Protein AF-A0A1H8M4M5-F1 (afdb_monomer)

Mean predicted aligned error: 8.84 Å

Foldseek 3Di:
DDPPQCCVLVVCQQPVVQLVVPDPDDDCVSNVGGDDDSVVVVVVVVVCPDPVNVVVVVVVVVVVVQCVQQVPPVRDHDPDWDKDKAWDWAADDDDDPQWDQDPVVNGTTRTDIDIDTDPDDPPDD

Organism: NCBI:txid77097

Structure (mmCIF, N/CA/C/O backbone):
data_AF-A0A1H8M4M5-F1
#
_entry.id   AF-A0A1H8M4M5-F1
#
loop_
_atom_site.group_PDB
_atom_site.id
_atom_site.type_symbol
_atom_site.label_atom_id
_atom_site.label_alt_id
_atom_site.label_comp_id
_atom_site.label_asym_id
_atom_site.label_entity_id
_atom_site.label_seq_id
_atom_site.pdbx_PDB_ins_code
_atom_site.Cartn_x
_atom_site.Cartn_y
_atom_site.Cartn_z
_atom_site.occupancy
_atom_site.B_iso_or_equiv
_atom_site.auth_seq_id
_atom_site.auth_comp_id
_atom_site.auth_asym_id
_atom_site.auth_atom_id
_atom_site.pdbx_PDB_model_num
ATOM 1 N N . MET A 1 1 ? 0.202 -19.952 -11.222 1.00 36.28 1 MET A N 1
ATOM 2 C CA . MET A 1 1 ? -0.534 -19.159 -12.229 1.00 36.28 1 MET A CA 1
ATOM 3 C C . MET A 1 1 ? -1.619 -18.407 -11.488 1.00 36.28 1 MET A C 1
ATOM 5 O O . MET A 1 1 ? -2.443 -19.065 -10.884 1.00 36.28 1 MET A O 1
ATOM 9 N N . GLY A 1 2 ? -1.658 -17.094 -11.383 1.00 38.28 2 GLY A N 1
ATOM 10 C CA . GLY A 1 2 ? -0.820 -16.007 -11.860 1.00 38.28 2 GLY A CA 1
ATOM 11 C C . GLY A 1 2 ? -1.373 -14.774 -11.147 1.00 38.28 2 GLY A C 1
ATOM 12 O O . GLY A 1 2 ? -2.574 -14.718 -10.888 1.00 38.28 2 GLY A O 1
ATOM 13 N N . TRP A 1 3 ? -0.502 -13.846 -10.759 1.00 45.72 3 TRP A N 1
ATOM 14 C CA . TRP A 1 3 ? -0.919 -12.514 -10.338 1.00 45.72 3 TRP A CA 1
ATOM 15 C C . TRP A 1 3 ? -1.906 -12.010 -11.391 1.00 45.72 3 TRP A C 1
ATOM 17 O O . TRP A 1 3 ? -1.532 -11.937 -12.564 1.00 45.72 3 TRP A O 1
ATOM 27 N N . ILE A 1 4 ? -3.168 -11.781 -11.007 1.00 52.12 4 ILE A N 1
ATOM 28 C CA . ILE A 1 4 ? -4.139 -11.107 -11.875 1.00 52.12 4 ILE A CA 1
ATOM 29 C C . ILE A 1 4 ? -3.401 -9.871 -12.375 1.00 52.12 4 ILE A C 1
ATOM 31 O O . ILE A 1 4 ? -2.792 -9.163 -11.570 1.00 52.12 4 ILE A O 1
ATOM 35 N N . GLY A 1 5 ? -3.290 -9.757 -13.703 1.00 55.16 5 GLY A N 1
ATOM 36 C CA . GLY A 1 5 ? -2.379 -8.818 -14.344 1.00 55.16 5 GLY A CA 1
ATOM 37 C C . GLY A 1 5 ? -2.498 -7.458 -13.679 1.00 55.16 5 GLY A C 1
ATOM 38 O O . GLY A 1 5 ? -3.609 -7.037 -13.374 1.00 55.16 5 GLY A O 1
ATOM 39 N N . LEU A 1 6 ? -1.364 -6.806 -13.421 1.00 61.66 6 LEU A N 1
ATOM 40 C CA . LEU A 1 6 ? -1.323 -5.428 -12.933 1.00 61.66 6 LEU A CA 1
ATOM 41 C C . LEU A 1 6 ? -1.923 -4.519 -14.020 1.00 61.66 6 LEU A C 1
ATOM 43 O O . LEU A 1 6 ? -1.188 -3.810 -14.708 1.00 61.66 6 LEU A O 1
ATOM 47 N N . SER A 1 7 ? -3.243 -4.576 -14.216 1.00 65.31 7 SER A N 1
ATOM 48 C CA . SER A 1 7 ? -4.029 -3.711 -15.099 1.00 65.31 7 SER A CA 1
ATOM 49 C C . SER A 1 7 ? -3.875 -2.254 -14.689 1.00 65.31 7 SER A C 1
ATOM 51 O O . SER A 1 7 ? -4.048 -1.359 -15.505 1.00 65.31 7 SER A O 1
ATOM 53 N N . ASP A 1 8 ? -3.433 -2.021 -13.455 1.00 72.44 8 ASP A N 1
ATOM 54 C CA . ASP A 1 8 ? -2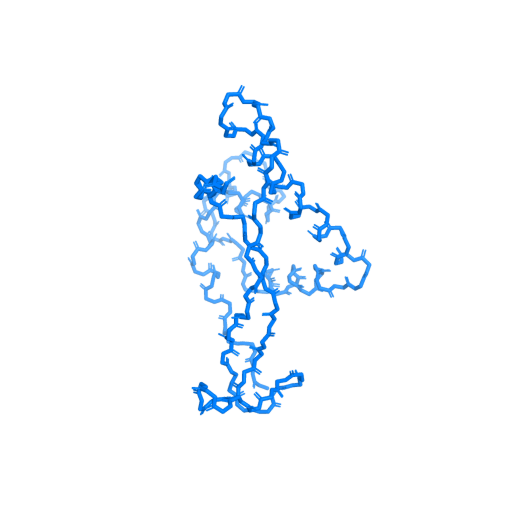.974 -0.735 -12.951 1.00 72.44 8 ASP A CA 1
ATOM 55 C C . ASP A 1 8 ? -1.901 -0.118 -13.846 1.00 72.44 8 ASP A C 1
ATOM 57 O O . ASP A 1 8 ? -1.809 1.098 -13.925 1.00 72.44 8 ASP A O 1
ATOM 61 N N . THR A 1 9 ? -1.126 -0.917 -14.587 1.00 82.81 9 THR A N 1
ATOM 62 C CA . THR A 1 9 ? -0.182 -0.390 -15.580 1.00 82.81 9 THR A CA 1
ATOM 63 C C . THR A 1 9 ? -0.900 0.490 -16.606 1.00 82.81 9 THR A C 1
ATOM 65 O O . THR A 1 9 ? -0.401 1.557 -16.941 1.00 82.81 9 THR A O 1
ATOM 68 N N . ASP A 1 10 ? -2.090 0.102 -17.071 1.00 84.50 10 ASP A N 1
ATOM 69 C CA . ASP A 1 10 ? -2.849 0.899 -18.038 1.00 84.50 10 ASP A CA 1
ATOM 70 C C . ASP A 1 10 ? -3.386 2.194 -17.429 1.00 84.50 10 ASP A C 1
ATOM 72 O O . ASP A 1 10 ? -3.369 3.232 -18.093 1.00 84.50 10 ASP A O 1
ATOM 76 N N . THR A 1 11 ? -3.791 2.154 -16.159 1.00 85.50 11 THR A N 1
ATOM 77 C CA . THR A 1 11 ? -4.209 3.340 -15.400 1.00 85.50 11 THR A CA 1
ATOM 78 C C . THR A 1 11 ? -3.032 4.284 -15.141 1.00 85.50 11 THR A C 1
ATOM 80 O O . THR A 1 11 ? -3.162 5.497 -15.285 1.00 85.50 11 THR A O 1
ATOM 83 N N . LEU A 1 12 ? -1.868 3.740 -14.783 1.00 90.38 12 LEU A N 1
ATOM 84 C CA . LEU A 1 12 ? -0.721 4.498 -14.284 1.00 90.38 12 LEU A CA 1
ATOM 85 C C . LEU A 1 12 ? 0.254 4.935 -15.381 1.00 90.38 12 LEU A C 1
ATOM 87 O O . LEU A 1 12 ? 1.062 5.825 -15.135 1.00 90.38 12 LEU A O 1
ATOM 91 N N . ARG A 1 13 ? 0.199 4.370 -16.598 1.00 89.94 13 ARG A N 1
ATOM 92 C CA . ARG A 1 13 ? 1.216 4.636 -17.638 1.00 89.94 13 ARG A CA 1
ATOM 93 C C . ARG A 1 13 ? 1.315 6.099 -18.089 1.00 89.94 13 ARG A C 1
ATOM 95 O O . ARG A 1 13 ? 2.311 6.484 -18.695 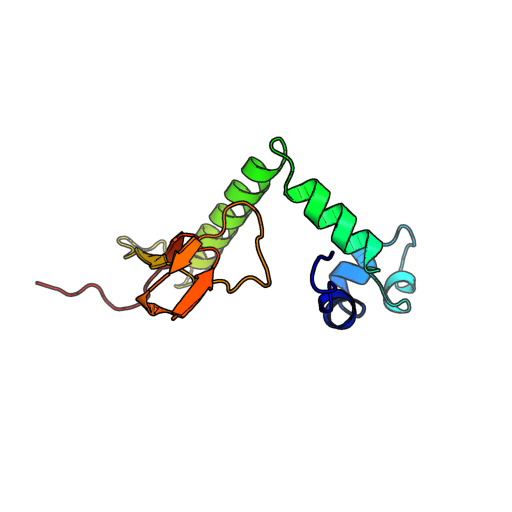1.00 89.94 13 ARG A O 1
ATOM 102 N N . ARG A 1 14 ? 0.276 6.898 -17.838 1.00 91.75 14 ARG A N 1
ATOM 103 C CA . ARG A 1 14 ? 0.222 8.337 -18.156 1.00 91.75 14 ARG A CA 1
ATOM 104 C C . ARG A 1 14 ? 0.219 9.226 -16.920 1.00 91.75 14 ARG A C 1
ATOM 106 O O . ARG A 1 14 ? 0.042 10.434 -17.048 1.00 91.75 14 ARG A O 1
ATOM 113 N N . ASP A 1 15 ? 0.379 8.645 -15.737 1.00 92.88 15 ASP A N 1
ATOM 114 C CA . ASP A 1 15 ? 0.512 9.431 -14.524 1.00 92.88 15 ASP A CA 1
ATOM 115 C C . ASP A 1 15 ? 1.877 10.151 -14.547 1.00 92.88 15 ASP A C 1
ATOM 117 O O . ASP A 1 15 ? 2.920 9.504 -14.701 1.00 92.88 15 ASP A O 1
ATOM 121 N N . PRO A 1 16 ? 1.905 11.489 -14.418 1.00 92.69 16 PRO A N 1
ATOM 122 C CA . PRO A 1 16 ? 3.132 12.260 -14.563 1.00 92.69 16 PRO A CA 1
ATOM 123 C C . PRO A 1 16 ? 4.152 11.972 -13.454 1.00 92.69 16 PRO A C 1
ATOM 125 O O . PRO A 1 16 ? 5.354 12.047 -13.709 1.00 92.69 16 PRO A O 1
ATOM 128 N N . LEU A 1 17 ? 3.719 11.607 -12.241 1.00 91.50 17 LEU A N 1
ATOM 129 C CA . LEU A 1 17 ? 4.636 11.216 -11.166 1.00 91.50 17 LEU A CA 1
ATOM 130 C C . LEU A 1 17 ? 5.330 9.908 -11.518 1.00 91.50 17 LEU A C 1
ATOM 132 O O . LEU A 1 17 ? 6.546 9.797 -11.388 1.00 91.50 17 LEU A O 1
ATOM 136 N N . TRP A 1 18 ? 4.574 8.943 -12.024 1.00 92.31 18 TRP A N 1
ATOM 137 C CA . TRP A 1 18 ? 5.096 7.667 -12.494 1.00 92.31 18 TRP A CA 1
ATOM 138 C C . TRP A 1 18 ? 6.027 7.812 -13.703 1.00 92.31 18 TRP A C 1
ATOM 140 O O . TRP A 1 18 ? 7.083 7.170 -13.758 1.00 92.31 18 TRP A O 1
ATOM 150 N N . GLN A 1 19 ? 5.686 8.702 -14.635 1.00 93.25 19 GLN A N 1
ATOM 151 C CA . GLN A 1 19 ? 6.522 9.042 -15.784 1.00 93.25 19 GLN A CA 1
ATOM 152 C C . GLN A 1 19 ? 7.863 9.652 -15.379 1.00 93.25 19 GLN A C 1
ATOM 154 O O . GLN A 1 19 ? 8.896 9.294 -15.946 1.00 93.25 19 GLN A O 1
ATOM 159 N N . LEU A 1 20 ? 7.866 10.527 -14.374 1.00 93.06 20 LEU A N 1
ATOM 160 C CA . LEU A 1 20 ? 9.082 11.144 -13.848 1.00 93.06 20 LEU A CA 1
ATOM 161 C C . LEU A 1 20 ? 9.898 10.170 -12.989 1.00 93.06 20 LEU A C 1
ATOM 163 O O . LEU A 1 20 ? 11.097 10.029 -13.206 1.00 93.06 20 LEU A O 1
ATOM 167 N N . ALA A 1 21 ? 9.258 9.458 -12.059 1.00 91.25 21 ALA A N 1
ATOM 168 C CA . ALA A 1 21 ? 9.924 8.547 -11.125 1.00 91.25 21 ALA A CA 1
ATOM 169 C C . ALA A 1 21 ? 10.614 7.366 -11.824 1.00 91.25 21 ALA A C 1
ATOM 171 O O . ALA A 1 21 ? 11.586 6.819 -11.311 1.00 91.25 21 ALA A O 1
ATOM 172 N N . CYS A 1 22 ? 10.119 6.970 -12.999 1.00 89.06 22 CYS A N 1
ATOM 173 C CA . CYS A 1 22 ? 10.679 5.885 -13.800 1.00 89.06 22 CYS A CA 1
ATOM 174 C C . CYS A 1 22 ? 11.571 6.386 -14.953 1.00 89.06 22 CYS A C 1
ATOM 176 O O . CYS A 1 22 ? 11.692 5.689 -15.966 1.00 89.06 22 CYS A O 1
ATOM 178 N N . SER A 1 23 ? 12.136 7.596 -14.872 1.00 90.25 23 SER A N 1
ATOM 179 C CA . SER A 1 23 ? 12.997 8.150 -15.922 1.00 90.25 23 SER A CA 1
ATOM 180 C C . SER A 1 23 ? 14.281 8.772 -15.391 1.00 90.25 23 SER A C 1
ATOM 182 O O . SER A 1 23 ? 14.252 9.574 -14.467 1.00 90.25 23 SER A O 1
ATOM 184 N N . ASP A 1 24 ? 15.384 8.515 -16.091 1.00 88.94 24 ASP A N 1
ATOM 185 C CA . ASP A 1 24 ? 16.659 9.214 -15.885 1.00 88.94 24 ASP A CA 1
ATOM 186 C C . ASP A 1 24 ? 16.822 10.431 -16.819 1.00 88.94 24 ASP A C 1
ATOM 188 O O . ASP A 1 24 ? 17.815 11.162 -16.766 1.00 88.94 24 ASP A O 1
ATOM 192 N N . THR A 1 25 ? 15.860 10.668 -17.720 1.00 89.94 25 THR A N 1
ATOM 193 C CA . THR A 1 25 ? 15.920 11.784 -18.672 1.00 89.94 25 THR A CA 1
ATOM 194 C C . THR A 1 25 ? 15.507 13.096 -18.014 1.00 89.94 25 THR A C 1
ATOM 196 O O . THR A 1 25 ? 14.493 13.158 -17.324 1.00 89.94 25 THR A O 1
ATOM 199 N N . ARG A 1 26 ? 16.230 14.178 -18.307 1.00 85.75 26 ARG A N 1
ATOM 200 C CA . ARG A 1 26 ? 15.924 15.522 -17.794 1.00 85.75 26 ARG A CA 1
ATOM 201 C C . ARG A 1 26 ? 14.837 16.230 -18.608 1.00 85.75 26 ARG A C 1
ATOM 203 O O . ARG A 1 26 ? 14.584 15.891 -19.763 1.00 85.75 26 ARG A O 1
ATOM 210 N N . GLY A 1 27 ? 14.269 17.280 -18.017 1.00 88.50 27 GLY A N 1
ATOM 21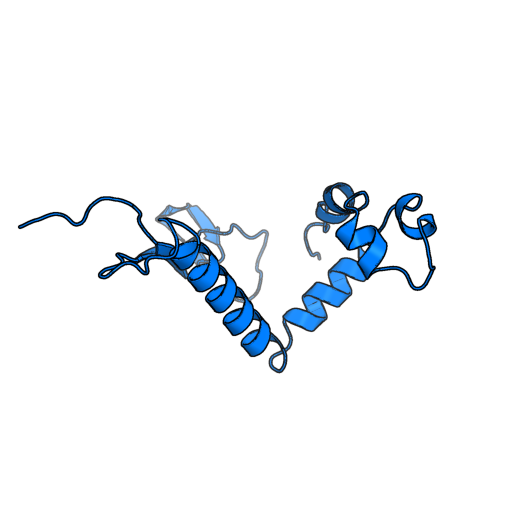1 C CA . GLY A 1 27 ? 13.265 18.127 -18.660 1.00 88.50 27 GLY A CA 1
ATOM 212 C C . GLY A 1 27 ? 11.909 17.431 -18.775 1.00 88.50 27 GLY A C 1
ATOM 213 O O . GLY A 1 27 ? 11.563 16.603 -17.940 1.00 88.50 27 GLY A O 1
ATOM 214 N N . MET A 1 28 ? 11.144 17.772 -19.814 1.00 91.69 28 MET A N 1
ATOM 215 C CA . MET A 1 28 ? 9.768 17.281 -20.005 1.00 91.69 28 MET A CA 1
ATOM 216 C C . MET A 1 28 ? 9.679 15.988 -20.828 1.00 91.69 28 MET A C 1
ATOM 218 O O . MET A 1 28 ? 8.602 15.417 -20.965 1.00 91.69 28 MET A O 1
ATOM 222 N N . THR A 1 29 ? 10.808 15.492 -21.341 1.00 92.69 29 THR A N 1
ATOM 223 C CA . THR A 1 29 ? 10.900 14.240 -22.108 1.00 92.69 29 THR A CA 1
ATOM 224 C C . THR A 1 29 ? 10.248 13.028 -21.423 1.00 92.69 29 THR A C 1
ATOM 226 O O . THR A 1 29 ? 9.597 12.257 -22.131 1.00 92.69 29 THR A O 1
ATOM 229 N N . PRO A 1 30 ? 10.344 12.842 -20.085 1.00 92.50 30 PRO A N 1
ATOM 230 C CA . PRO A 1 30 ? 9.668 11.737 -19.409 1.00 92.50 30 PRO A CA 1
ATOM 231 C C . PRO A 1 30 ? 8.158 11.673 -19.659 1.00 92.50 30 PRO A C 1
ATOM 233 O O . PRO A 1 30 ? 7.622 10.573 -19.776 1.00 92.50 30 PRO A O 1
ATOM 236 N N . LEU A 1 31 ? 7.503 12.834 -19.789 1.00 93.12 31 LEU A N 1
ATOM 237 C CA . LEU A 1 31 ? 6.043 12.964 -19.847 1.00 93.12 31 LEU A CA 1
ATOM 238 C C . LEU A 1 31 ? 5.434 12.531 -21.187 1.00 93.12 31 LEU A C 1
ATOM 240 O O . LEU A 1 31 ? 4.231 12.311 -21.295 1.00 93.12 31 LEU A O 1
ATOM 244 N N . ALA A 1 32 ? 6.265 12.405 -22.222 1.00 92.56 32 ALA A N 1
ATOM 245 C CA . ALA A 1 32 ? 5.843 11.965 -23.548 1.00 92.56 32 ALA A CA 1
ATOM 246 C C . ALA A 1 32 ? 5.881 10.434 -23.720 1.00 92.56 32 ALA A C 1
ATOM 248 O O . ALA A 1 32 ? 5.595 9.939 -24.808 1.00 92.56 32 ALA A O 1
ATOM 249 N N . GLN A 1 33 ? 6.281 9.678 -22.690 1.00 90.06 33 GLN A N 1
ATOM 250 C CA . GLN A 1 33 ? 6.470 8.227 -22.773 1.00 90.06 33 GLN A CA 1
ATOM 251 C C . GLN A 1 33 ? 5.582 7.504 -21.760 1.00 90.06 33 GLN A C 1
ATOM 253 O O . GLN A 1 33 ? 5.627 7.805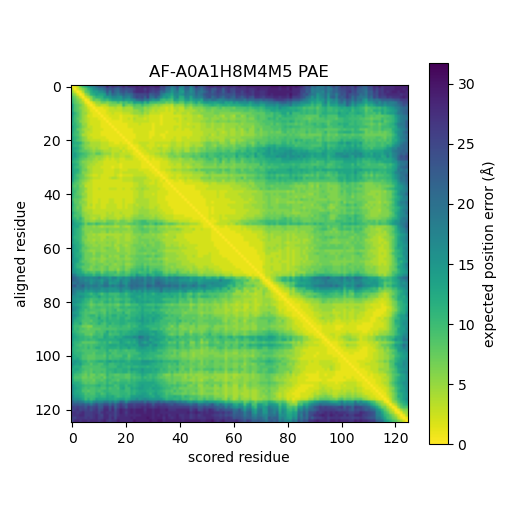 -20.568 1.00 90.06 33 GLN A O 1
ATOM 258 N N . ASP A 1 34 ? 4.831 6.510 -22.231 1.00 91.81 34 ASP A N 1
ATOM 259 C CA . ASP A 1 34 ? 3.982 5.672 -21.383 1.00 91.81 34 ASP A CA 1
ATOM 260 C C . ASP A 1 34 ? 4.850 4.799 -20.448 1.00 91.81 34 ASP A C 1
ATOM 262 O O . ASP A 1 34 ? 5.648 3.980 -20.910 1.00 91.81 34 ASP A O 1
ATOM 266 N N . ARG A 1 35 ? 4.713 4.982 -19.127 1.00 90.00 35 ARG A N 1
ATOM 267 C CA . ARG A 1 35 ? 5.386 4.201 -18.070 1.00 90.00 35 ARG A CA 1
ATOM 268 C C . ARG A 1 35 ? 4.709 4.432 -16.701 1.00 90.00 35 ARG A C 1
ATOM 270 O O . ARG A 1 35 ? 4.124 5.496 -16.521 1.00 90.00 35 ARG A O 1
ATOM 277 N N . PRO A 1 36 ? 4.837 3.526 -15.712 1.00 90.12 36 PRO A N 1
ATOM 278 C CA . PRO A 1 36 ? 5.688 2.338 -15.660 1.00 90.12 36 PRO A CA 1
ATOM 279 C C . PRO A 1 36 ? 5.193 1.210 -16.562 1.00 90.12 36 PRO A C 1
ATOM 281 O O . PRO A 1 36 ? 4.040 1.181 -16.968 1.00 90.12 36 PRO A O 1
ATOM 284 N N . SER A 1 37 ? 6.076 0.257 -16.858 1.00 88.06 37 SER A N 1
ATOM 285 C CA . SER A 1 37 ? 5.675 -1.038 -17.407 1.00 88.06 37 SER A CA 1
ATOM 286 C C . SER A 1 37 ? 5.220 -1.983 -16.290 1.00 88.06 37 SER A C 1
ATOM 288 O O . SER A 1 37 ? 5.580 -1.806 -15.121 1.00 88.06 37 SER A O 1
ATOM 290 N N . GLN A 1 38 ? 4.512 -3.053 -16.659 1.00 87.44 38 GLN A N 1
ATOM 291 C CA . GLN A 1 38 ? 4.096 -4.101 -15.722 1.00 87.44 38 GLN A CA 1
ATOM 292 C C . GLN A 1 38 ? 5.291 -4.689 -14.952 1.00 87.44 38 GLN A C 1
ATOM 294 O O . GLN A 1 38 ? 5.218 -4.877 -13.738 1.00 87.44 38 GLN A O 1
ATOM 299 N N . ALA A 1 39 ? 6.423 -4.913 -15.628 1.00 88.12 39 ALA A N 1
ATOM 300 C CA . ALA A 1 39 ? 7.640 -5.424 -15.000 1.00 88.12 39 ALA A CA 1
ATOM 301 C C . ALA A 1 39 ? 8.244 -4.439 -13.982 1.00 88.12 39 ALA A C 1
ATOM 303 O O . ALA A 1 39 ? 8.875 -4.855 -13.009 1.00 88.12 39 ALA A O 1
ATOM 304 N N . THR A 1 40 ? 8.071 -3.131 -14.179 1.00 88.75 40 THR A N 1
ATOM 305 C CA . THR A 1 40 ? 8.487 -2.118 -13.199 1.00 88.75 40 THR A CA 1
ATOM 306 C C . THR A 1 40 ? 7.593 -2.147 -11.964 1.00 88.75 40 THR A C 1
ATOM 308 O O . THR A 1 40 ? 8.120 -2.243 -10.857 1.00 88.75 40 THR A O 1
ATOM 311 N N . LEU A 1 41 ? 6.267 -2.167 -12.133 1.00 89.50 41 LEU A N 1
ATOM 312 C CA . LEU A 1 41 ? 5.333 -2.272 -11.005 1.00 89.50 41 LEU A CA 1
ATOM 313 C C . LEU A 1 41 ? 5.506 -3.586 -10.229 1.00 89.50 41 LEU A C 1
ATOM 315 O O . LEU A 1 41 ? 5.541 -3.579 -9.002 1.00 89.50 41 LEU A O 1
ATOM 319 N N . SER A 1 42 ? 5.710 -4.707 -10.922 1.00 87.25 42 SER A N 1
ATOM 320 C CA . SER A 1 42 ? 5.951 -6.005 -10.281 1.00 87.25 42 SER A CA 1
ATOM 321 C C . SER A 1 42 ? 7.217 -6.006 -9.417 1.00 87.25 42 SER A C 1
ATOM 323 O O . SER A 1 42 ? 7.194 -6.514 -8.292 1.00 87.25 42 SER A O 1
ATOM 325 N N . ARG A 1 43 ? 8.314 -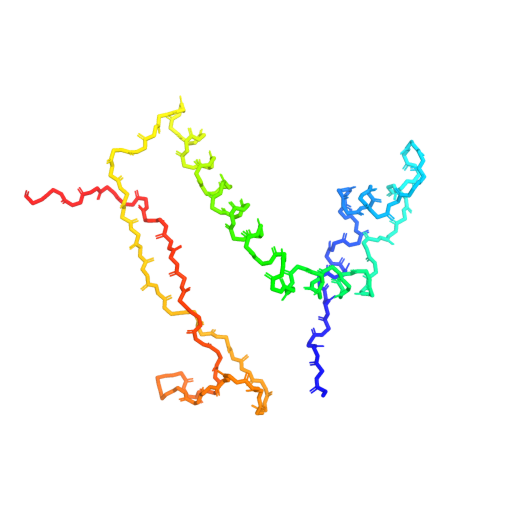5.408 -9.903 1.00 90.00 43 ARG A N 1
ATOM 326 C CA . ARG A 1 43 ? 9.555 -5.272 -9.124 1.00 90.00 43 ARG A CA 1
ATOM 327 C C . ARG A 1 43 ? 9.379 -4.343 -7.932 1.00 90.00 43 ARG A C 1
ATOM 329 O O . ARG A 1 43 ? 9.909 -4.647 -6.868 1.00 90.00 43 ARG A O 1
ATOM 336 N N . LEU A 1 44 ? 8.630 -3.252 -8.089 1.00 90.19 44 LEU A N 1
ATOM 337 C CA . LEU A 1 44 ? 8.314 -2.359 -6.980 1.00 90.19 44 LEU A CA 1
ATOM 338 C C . LEU A 1 44 ? 7.530 -3.090 -5.888 1.00 90.19 44 LEU A C 1
ATOM 340 O O . LEU A 1 44 ? 7.966 -3.080 -4.744 1.00 90.19 44 LEU A O 1
ATOM 344 N N . LEU A 1 45 ? 6.432 -3.769 -6.229 1.00 88.44 45 LEU A N 1
ATOM 345 C CA . LEU A 1 45 ? 5.634 -4.526 -5.256 1.00 88.44 45 LEU A CA 1
ATOM 346 C C . LEU A 1 45 ? 6.468 -5.603 -4.556 1.00 88.44 45 LEU A C 1
ATOM 348 O O . LEU A 1 45 ? 6.397 -5.749 -3.338 1.00 88.44 45 LEU A O 1
ATOM 352 N N . SER A 1 46 ? 7.319 -6.301 -5.312 1.00 89.75 46 SER A N 1
ATOM 353 C CA . SER A 1 46 ? 8.251 -7.280 -4.746 1.00 89.75 46 SER A CA 1
ATOM 354 C C . SER A 1 46 ? 9.248 -6.630 -3.784 1.00 89.75 46 SER A C 1
ATOM 356 O O . SER A 1 46 ? 9.569 -7.219 -2.761 1.00 89.75 46 SER A O 1
ATOM 358 N N . CYS A 1 47 ? 9.735 -5.424 -4.096 1.00 92.31 47 CYS A N 1
ATOM 359 C CA . CYS A 1 47 ? 10.635 -4.664 -3.233 1.00 92.31 47 CYS A CA 1
ATOM 360 C C . CYS A 1 47 ? 9.935 -4.232 -1.938 1.00 92.31 47 CYS A C 1
ATOM 362 O O . CYS A 1 47 ? 10.460 -4.484 -0.857 1.00 92.31 47 CYS A O 1
ATOM 364 N N . LEU A 1 48 ? 8.744 -3.637 -2.044 1.00 90.81 48 LEU A N 1
ATOM 365 C CA . LEU A 1 48 ? 7.954 -3.161 -0.904 1.00 90.81 48 LEU A CA 1
ATOM 366 C C . LEU A 1 48 ? 7.549 -4.301 0.040 1.00 90.81 48 LEU A C 1
ATOM 368 O O . LEU A 1 48 ? 7.528 -4.112 1.250 1.00 90.81 48 LEU A O 1
ATOM 372 N N . GLY A 1 49 ? 7.263 -5.487 -0.506 1.00 88.00 49 GLY A N 1
ATOM 373 C CA . GLY A 1 49 ? 6.862 -6.663 0.267 1.00 88.00 49 GLY A CA 1
ATOM 374 C C . GLY A 1 49 ? 8.001 -7.411 0.967 1.00 88.00 49 GLY A C 1
ATOM 375 O O . GLY A 1 49 ? 7.743 -8.436 1.595 1.00 88.00 49 GLY A O 1
ATOM 376 N N . ARG A 1 50 ? 9.260 -6.966 0.854 1.00 91.19 50 ARG A N 1
ATOM 377 C CA . ARG A 1 50 ? 10.364 -7.588 1.597 1.00 91.19 50 ARG A CA 1
ATOM 378 C C . ARG A 1 50 ? 10.291 -7.218 3.079 1.00 91.19 50 ARG A C 1
ATOM 380 O O . ARG A 1 50 ? 9.968 -6.083 3.418 1.00 91.19 50 ARG A O 1
ATOM 387 N N . ASN A 1 51 ? 10.681 -8.148 3.953 1.00 87.44 51 ASN A N 1
ATOM 388 C CA . ASN A 1 51 ? 10.658 -7.946 5.408 1.00 87.44 51 ASN A CA 1
ATOM 389 C C . ASN A 1 51 ? 11.470 -6.724 5.875 1.00 87.44 51 ASN A C 1
ATOM 391 O O . ASN A 1 51 ? 11.113 -6.116 6.871 1.00 87.44 51 ASN A O 1
ATOM 395 N N . ASP A 1 52 ? 12.540 -6.352 5.167 1.00 88.75 52 ASP A N 1
ATOM 396 C CA . ASP A 1 52 ? 13.357 -5.171 5.477 1.00 88.75 52 ASP A CA 1
ATOM 397 C C . ASP A 1 52 ? 12.713 -3.840 5.049 1.00 88.75 52 ASP A C 1
ATOM 399 O O . ASP A 1 52 ? 13.105 -2.787 5.544 1.00 88.75 52 ASP A O 1
ATOM 403 N N . ASN A 1 53 ? 11.714 -3.879 4.163 1.00 92.12 53 ASN A N 1
ATOM 404 C CA . ASN A 1 53 ? 11.038 -2.692 3.636 1.00 92.12 53 ASN A CA 1
ATOM 405 C C . ASN A 1 53 ? 9.615 -2.519 4.174 1.00 92.12 53 ASN A C 1
ATOM 407 O O . ASN A 1 53 ? 9.113 -1.394 4.210 1.00 92.12 53 ASN A O 1
ATOM 411 N N . ILE A 1 54 ? 8.960 -3.604 4.592 1.00 89.00 54 ILE A N 1
ATOM 412 C CA . ILE A 1 54 ? 7.549 -3.571 4.986 1.00 89.00 54 ILE A CA 1
ATOM 413 C C . ILE A 1 54 ? 7.303 -2.667 6.203 1.00 89.00 54 ILE A C 1
ATOM 415 O O . ILE A 1 54 ? 6.298 -1.961 6.243 1.00 89.00 54 ILE A O 1
ATOM 419 N N . ASP A 1 55 ? 8.259 -2.587 7.131 1.00 89.81 55 ASP A N 1
ATOM 420 C CA . ASP A 1 55 ? 8.183 -1.682 8.283 1.00 89.81 55 ASP A CA 1
ATOM 421 C C . ASP A 1 55 ? 8.187 -0.208 7.852 1.00 89.81 55 ASP A C 1
ATOM 423 O O . ASP A 1 55 ? 7.383 0.586 8.340 1.00 89.81 55 ASP A O 1
ATOM 427 N N . ALA A 1 56 ? 9.023 0.155 6.873 1.00 92.19 56 ALA A N 1
ATOM 428 C CA . ALA A 1 56 ? 9.058 1.509 6.323 1.00 92.19 56 ALA A CA 1
ATOM 429 C C . ALA A 1 56 ? 7.762 1.855 5.570 1.00 92.19 56 ALA A C 1
ATOM 431 O O . ALA A 1 56 ? 7.287 2.991 5.632 1.00 92.19 56 ALA A O 1
ATOM 432 N N . VAL A 1 57 ? 7.158 0.876 4.886 1.00 92.00 57 VAL A N 1
ATOM 433 C CA . VAL A 1 57 ? 5.848 1.042 4.240 1.00 92.00 57 VAL A CA 1
ATOM 434 C C . VAL A 1 57 ? 4.759 1.280 5.285 1.00 92.00 57 VAL A C 1
ATOM 436 O O . VAL A 1 57 ? 3.991 2.233 5.149 1.00 92.00 57 VAL A O 1
ATOM 439 N N . HIS A 1 58 ? 4.712 0.474 6.349 1.00 88.38 58 HIS A N 1
ATOM 440 C CA . HIS A 1 58 ? 3.760 0.658 7.447 1.00 88.38 58 HIS A CA 1
ATOM 441 C C . HIS A 1 58 ? 3.909 2.031 8.108 1.00 88.38 58 HIS A C 1
ATOM 443 O O . HIS A 1 58 ? 2.919 2.739 8.300 1.00 88.38 58 HIS A O 1
ATOM 449 N N . GLU A 1 59 ? 5.141 2.442 8.409 1.00 92.25 59 GLU A N 1
ATOM 450 C CA . GLU A 1 59 ? 5.410 3.749 9.000 1.00 92.25 59 GLU A CA 1
ATOM 451 C C . GLU A 1 59 ? 4.981 4.890 8.067 1.00 92.25 59 GLU A C 1
ATOM 453 O O . GLU A 1 59 ? 4.327 5.840 8.503 1.00 92.25 59 GLU A O 1
ATOM 458 N N . GLY A 1 60 ? 5.304 4.794 6.774 1.00 93.12 60 GLY A N 1
ATOM 459 C CA . GLY A 1 60 ? 4.914 5.780 5.768 1.00 93.12 60 GLY A CA 1
ATOM 460 C C . GLY A 1 60 ? 3.397 5.943 5.665 1.00 93.12 60 GLY A C 1
ATOM 461 O O . GLY A 1 60 ? 2.897 7.069 5.687 1.00 93.12 60 GLY A O 1
ATOM 462 N N . LEU A 1 61 ? 2.654 4.834 5.623 1.00 89.38 61 LEU A N 1
ATOM 463 C CA . LEU A 1 61 ? 1.189 4.850 5.596 1.00 89.38 61 LEU A CA 1
ATOM 464 C C . LEU A 1 61 ? 0.604 5.494 6.861 1.00 89.38 61 LEU A C 1
ATOM 466 O O . LEU A 1 61 ? -0.271 6.355 6.759 1.00 89.38 61 LEU A O 1
ATOM 470 N N . LEU A 1 62 ? 1.128 5.161 8.045 1.00 88.31 62 LEU A N 1
ATOM 471 C CA . LEU A 1 62 ? 0.699 5.787 9.300 1.00 88.31 62 LEU A CA 1
ATOM 472 C C . LEU A 1 62 ? 0.990 7.292 9.321 1.00 88.31 62 LEU A C 1
ATOM 474 O O . LEU A 1 62 ? 0.134 8.080 9.724 1.00 88.31 62 LEU A O 1
ATOM 478 N N . ARG A 1 63 ? 2.163 7.717 8.839 1.00 91.62 63 ARG A N 1
ATOM 479 C CA . ARG A 1 63 ? 2.515 9.140 8.718 1.00 91.62 63 ARG A CA 1
ATOM 480 C C . ARG A 1 63 ? 1.556 9.882 7.788 1.00 91.62 63 ARG A C 1
ATOM 482 O O . ARG A 1 63 ? 1.166 10.999 8.117 1.00 91.62 63 ARG A O 1
ATOM 489 N N . LEU A 1 64 ? 1.140 9.274 6.674 1.00 89.88 64 LEU A N 1
ATOM 490 C CA . LEU A 1 64 ? 0.146 9.859 5.765 1.00 89.88 64 LEU A CA 1
ATOM 491 C C . LEU A 1 64 ? -1.227 10.005 6.430 1.00 89.88 64 LEU A C 1
ATOM 493 O O . LEU A 1 64 ? -1.870 11.042 6.268 1.00 89.88 64 LEU A O 1
ATOM 497 N N . VAL A 1 65 ? -1.659 9.012 7.213 1.00 85.19 65 VAL A N 1
ATOM 498 C CA . VAL A 1 65 ? -2.908 9.093 7.988 1.00 85.19 65 VAL A CA 1
ATOM 499 C C . VAL A 1 65 ? -2.838 10.229 9.006 1.00 85.19 65 VAL A C 1
ATOM 501 O O . VAL A 1 65 ? -3.738 11.064 9.046 1.00 85.19 65 VAL A O 1
ATOM 504 N N . VAL A 1 66 ? -1.755 10.312 9.785 1.00 85.00 66 VAL A N 1
ATOM 505 C CA . VAL A 1 66 ? -1.554 11.400 10.755 1.00 85.00 66 VAL A CA 1
ATOM 506 C C . VAL A 1 66 ? -1.549 12.751 10.051 1.00 85.00 66 VAL A C 1
ATOM 508 O O . VAL A 1 66 ? -2.277 13.648 10.467 1.00 85.00 66 VAL A O 1
ATOM 511 N N . TRP A 1 67 ? -0.790 12.884 8.961 1.00 87.31 67 TRP A N 1
ATOM 512 C CA . TRP A 1 67 ? -0.735 14.114 8.177 1.00 87.31 67 TRP A CA 1
ATOM 513 C C . TRP A 1 67 ? -2.121 14.530 7.679 1.00 87.31 67 TRP A C 1
ATOM 515 O O . TRP A 1 67 ? -2.500 15.691 7.837 1.00 87.31 67 TRP A O 1
ATOM 525 N N . ARG A 1 68 ? -2.913 13.591 7.147 1.00 85.12 68 ARG A N 1
ATOM 526 C CA . ARG A 1 68 ? -4.295 13.851 6.725 1.00 85.12 68 ARG A CA 1
ATOM 527 C C . ARG A 1 68 ? -5.150 14.323 7.903 1.00 85.12 68 ARG A C 1
ATOM 529 O O . ARG A 1 68 ? -5.790 15.361 7.798 1.00 85.12 68 ARG A O 1
ATOM 536 N N . LEU A 1 69 ? -5.118 13.623 9.036 1.00 81.25 69 LEU A N 1
ATOM 537 C CA . LEU A 1 69 ? -5.913 13.977 10.219 1.00 81.25 69 LEU A CA 1
ATOM 538 C C . LEU A 1 69 ? -5.554 15.350 10.795 1.00 81.25 69 LEU A C 1
ATOM 540 O O . LEU A 1 69 ? -6.434 16.037 11.296 1.00 81.25 69 LEU A O 1
ATOM 544 N N . THR A 1 70 ? -4.281 15.745 10.730 1.00 81.38 70 THR A N 1
ATOM 545 C CA . THR A 1 70 ? -3.831 17.059 11.209 1.00 81.38 70 THR A CA 1
ATOM 546 C C . THR A 1 70 ? -3.978 18.170 10.176 1.00 81.38 70 THR A C 1
ATOM 548 O O . THR A 1 70 ? -4.024 19.326 10.558 1.00 81.38 70 THR A O 1
ATOM 551 N N . SER A 1 71 ? -4.011 17.867 8.875 1.00 83.56 71 SER A N 1
ATOM 552 C CA . SER A 1 71 ? -4.198 18.887 7.827 1.00 83.56 71 SER A CA 1
ATOM 553 C C . SER A 1 71 ? -5.670 19.243 7.620 1.00 83.56 71 SER A C 1
ATOM 555 O O . SER A 1 71 ? -5.988 20.363 7.219 1.00 83.56 71 SER A O 1
ATOM 557 N N . LEU A 1 72 ? -6.574 18.319 7.938 1.00 68.50 72 LEU A N 1
ATOM 558 C CA . LEU A 1 72 ? -8.002 18.579 8.056 1.00 68.50 72 LEU A CA 1
ATOM 559 C C . LEU A 1 72 ? -8.273 19.322 9.383 1.00 68.50 72 LEU A C 1
ATOM 561 O O . LEU A 1 72 ? -7.572 19.111 10.364 1.00 68.50 72 LEU A O 1
ATOM 565 N N . LYS A 1 73 ? -9.271 20.219 9.418 1.00 66.12 73 LYS A N 1
ATOM 566 C CA . LYS A 1 73 ? -9.612 21.085 10.578 1.00 66.12 73 LYS A CA 1
ATOM 567 C C . LYS A 1 73 ? -8.555 22.148 10.944 1.00 66.12 73 LYS A C 1
ATOM 569 O O . LYS A 1 73 ? -8.201 22.309 12.105 1.00 66.12 73 LYS A O 1
ATOM 574 N N . ASN A 1 74 ? -8.071 22.919 9.964 1.00 73.06 74 ASN A N 1
ATOM 575 C CA . ASN A 1 74 ? -7.168 24.068 10.184 1.00 73.06 74 ASN A CA 1
ATOM 576 C C . ASN A 1 74 ? -5.847 23.748 10.918 1.00 73.06 74 ASN A C 1
ATOM 578 O O . ASN A 1 74 ? -5.255 24.643 11.518 1.00 73.06 74 ASN A O 1
ATOM 582 N N . GLY A 1 75 ? -5.355 22.507 10.873 1.00 72.50 75 GLY A N 1
ATOM 583 C CA . GLY A 1 75 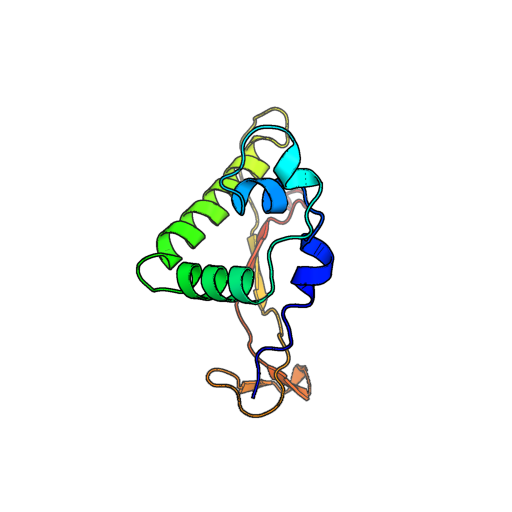? -4.137 22.137 11.604 1.00 72.50 75 GLY A CA 1
ATOM 584 C C . GLY A 1 75 ? -4.389 21.509 12.977 1.00 72.50 75 GLY A C 1
ATOM 585 O O . GLY A 1 75 ? -3.434 21.096 13.638 1.00 72.50 75 GLY A O 1
ATOM 586 N N . GLU A 1 76 ? -5.641 21.455 13.446 1.00 75.06 76 GLU A N 1
ATOM 587 C CA . GLU A 1 76 ? -5.953 20.965 14.786 1.00 75.06 76 GLU A CA 1
ATOM 588 C C . GLU A 1 76 ? -6.034 19.439 14.838 1.00 75.06 76 GLU A C 1
ATOM 590 O O . GLU A 1 76 ? -6.822 18.791 14.149 1.00 75.06 76 GLU A O 1
ATOM 595 N N . ARG A 1 77 ? -5.235 18.847 15.729 1.00 75.56 77 ARG A N 1
ATOM 596 C CA . ARG A 1 77 ? -5.270 17.408 15.987 1.00 75.56 77 ARG A CA 1
ATOM 597 C C . ARG A 1 77 ? -6.558 17.034 16.741 1.00 75.56 77 ARG A C 1
ATOM 599 O O . ARG A 1 77 ? -6.847 17.657 17.766 1.00 75.56 77 ARG A O 1
ATOM 606 N N . PRO A 1 78 ? -7.289 15.980 16.326 1.00 75.94 78 PRO A N 1
ATOM 607 C CA . PRO A 1 78 ? -8.453 15.509 17.072 1.00 75.94 78 PRO A CA 1
ATOM 608 C C . PRO A 1 78 ? -8.059 15.063 18.489 1.00 75.94 78 PRO A C 1
ATOM 610 O O . PRO A 1 78 ? -7.061 14.364 18.676 1.00 75.94 78 PRO A O 1
ATOM 613 N N . LYS A 1 79 ? -8.852 15.463 19.493 1.00 82.81 79 LYS A N 1
ATOM 614 C CA . LYS A 1 79 ? -8.664 15.051 20.900 1.00 82.81 79 LYS A CA 1
ATOM 615 C C . LYS A 1 79 ? -9.036 13.586 21.134 1.00 82.81 79 LYS A C 1
ATOM 617 O O . LYS A 1 79 ? -8.477 12.948 22.018 1.00 82.81 79 LYS A O 1
ATOM 622 N N . GLN A 1 80 ? -9.969 13.078 20.335 1.00 82.75 80 GLN A N 1
ATOM 623 C CA . GLN A 1 80 ? -10.452 11.706 20.350 1.00 82.75 80 GLN A CA 1
ATOM 624 C C . GLN A 1 80 ? -10.671 11.251 18.907 1.00 82.75 80 GLN A C 1
ATOM 626 O O . GLN A 1 80 ? -11.078 12.051 18.064 1.00 82.75 80 GLN A O 1
ATOM 631 N N . LEU A 1 81 ? -10.363 9.985 18.635 1.00 82.00 81 LEU A N 1
ATOM 632 C CA . LEU A 1 81 ? -10.544 9.346 17.339 1.00 82.00 81 LEU A CA 1
ATOM 633 C C . LEU A 1 81 ? -11.148 7.963 17.565 1.00 82.00 81 LEU A C 1
ATOM 635 O O . LEU A 1 81 ? -10.590 7.177 18.333 1.00 82.00 81 LEU A O 1
ATOM 639 N N . THR A 1 82 ? -12.256 7.676 16.893 1.00 86.00 82 THR A N 1
ATOM 640 C CA . THR A 1 82 ? -12.836 6.332 16.846 1.00 86.00 82 THR A CA 1
ATOM 641 C C . THR A 1 82 ? -12.252 5.605 15.642 1.00 86.00 82 THR A C 1
ATOM 643 O O . THR A 1 82 ? -12.219 6.156 14.542 1.00 86.00 82 THR A O 1
ATOM 646 N N . LEU A 1 83 ? -11.738 4.397 15.866 1.00 87.31 83 LEU A N 1
ATOM 647 C CA . LEU A 1 83 ? -11.232 3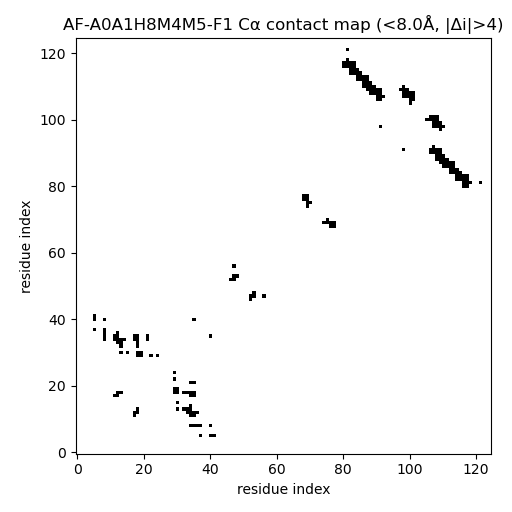.527 14.811 1.00 87.31 83 LEU A CA 1
ATOM 648 C C . LEU A 1 83 ? -12.155 2.320 14.699 1.00 87.31 83 LEU A C 1
ATOM 650 O O . LEU A 1 83 ? -12.246 1.535 15.643 1.00 87.31 83 LEU A O 1
ATOM 654 N N . ASP A 1 84 ? -12.777 2.167 13.541 1.00 90.19 84 ASP A N 1
ATOM 655 C CA . ASP A 1 84 ? -13.503 0.954 13.194 1.00 90.19 84 ASP A CA 1
ATOM 656 C C . ASP A 1 84 ? -12.493 -0.087 12.704 1.00 90.19 84 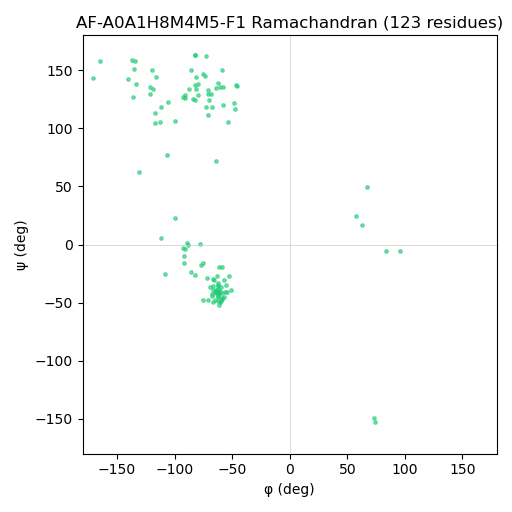ASP A C 1
ATOM 658 O O . ASP A 1 84 ? -11.579 0.244 11.943 1.00 90.19 84 ASP A O 1
ATOM 662 N N . ILE A 1 85 ? -12.604 -1.325 13.196 1.00 90.62 85 ILE A N 1
ATOM 663 C CA . ILE A 1 85 ? -11.728 -2.441 12.820 1.00 90.62 85 ILE A CA 1
ATOM 664 C C . ILE A 1 85 ? -12.583 -3.503 12.143 1.00 90.62 85 ILE A C 1
ATOM 666 O O . ILE A 1 85 ? -13.270 -4.273 12.815 1.00 90.62 85 ILE A O 1
ATOM 670 N N . ASP A 1 86 ? -12.474 -3.577 10.823 1.00 88.50 86 ASP A N 1
ATOM 671 C CA . ASP A 1 86 ? -13.292 -4.453 9.994 1.00 88.50 86 ASP A CA 1
ATOM 672 C C . ASP A 1 86 ? -12.444 -5.463 9.219 1.00 88.50 86 ASP A C 1
ATOM 674 O O . ASP A 1 86 ? -11.294 -5.214 8.850 1.00 88.50 86 ASP A O 1
ATOM 678 N N . GLY A 1 87 ? -13.024 -6.634 8.951 1.00 88.56 87 GLY A N 1
ATOM 679 C CA . GLY A 1 87 ? -12.446 -7.599 8.020 1.00 88.56 87 GLY A CA 1
ATOM 680 C C . GLY A 1 87 ? -12.756 -7.206 6.577 1.00 88.56 87 GLY A C 1
ATOM 681 O O . GLY A 1 87 ? -13.921 -7.016 6.232 1.00 88.56 87 GLY A O 1
ATOM 682 N N . LEU A 1 88 ? -11.739 -7.139 5.717 1.00 88.06 88 LEU A N 1
ATOM 683 C CA . LEU A 1 88 ? -11.916 -6.879 4.287 1.00 88.06 88 LEU A CA 1
ATOM 684 C C . LEU A 1 88 ? -11.853 -8.200 3.502 1.00 88.06 88 LEU A C 1
ATOM 686 O O . LEU A 1 88 ? -10.763 -8.754 3.348 1.00 88.06 88 LEU A O 1
ATOM 690 N N . PRO A 1 89 ? -12.978 -8.729 2.990 1.00 91.62 89 PRO A N 1
ATOM 691 C CA . PRO A 1 89 ? -12.962 -9.968 2.225 1.00 91.62 89 PRO A CA 1
ATOM 692 C C . PRO A 1 89 ? -12.337 -9.740 0.844 1.00 91.62 89 PRO A C 1
ATOM 694 O O . PRO A 1 89 ? -12.866 -8.996 0.022 1.00 91.62 89 PRO A O 1
ATOM 697 N N . ILE A 1 90 ? -11.224 -10.417 0.569 1.00 90.88 90 ILE A N 1
ATOM 698 C CA . ILE A 1 90 ? -10.598 -10.442 -0.758 1.00 90.88 90 ILE A CA 1
ATOM 699 C C . ILE A 1 90 ? -10.737 -11.858 -1.302 1.00 90.88 90 ILE A C 1
ATOM 701 O O . ILE A 1 90 ? -10.057 -12.776 -0.841 1.00 90.88 90 ILE A O 1
ATOM 705 N N . GLU A 1 91 ? -11.640 -12.048 -2.260 1.00 92.44 91 GLU A N 1
ATOM 706 C CA . GLU A 1 91 ? -11.859 -13.351 -2.885 1.00 92.44 91 GLU A CA 1
ATOM 707 C C . GLU A 1 91 ? -10.605 -13.845 -3.611 1.00 92.44 91 GLU A C 1
ATOM 709 O O . GLU A 1 91 ? -9.903 -13.081 -4.276 1.00 92.44 91 GLU A O 1
ATOM 714 N N . VAL A 1 92 ? -10.321 -15.143 -3.482 1.00 89.69 92 VAL A N 1
ATOM 715 C CA . VAL A 1 92 ? -9.217 -15.782 -4.193 1.00 89.69 92 VAL A CA 1
ATOM 716 C C . VAL A 1 92 ? -9.717 -16.836 -5.163 1.00 89.69 92 VAL A C 1
ATOM 718 O O . VAL A 1 92 ? -10.625 -17.617 -4.882 1.00 89.69 92 VAL A O 1
ATOM 721 N N . HIS A 1 93 ? -9.033 -16.928 -6.298 1.00 86.00 93 HIS A N 1
ATOM 722 C CA . HIS A 1 93 ? -9.231 -18.021 -7.237 1.00 86.00 93 HIS A CA 1
ATOM 723 C C . HIS A 1 93 ? -8.276 -19.174 -6.921 1.00 86.00 93 HIS A C 1
ATOM 725 O O . HIS A 1 93 ? -7.054 -18.996 -6.856 1.00 86.00 93 HIS A O 1
ATOM 731 N N . GLY A 1 94 ? -8.840 -20.371 -6.754 1.00 86.50 94 GLY A N 1
ATOM 732 C CA . GLY A 1 94 ? -8.094 -21.583 -6.426 1.00 86.50 94 GLY A CA 1
ATOM 733 C C . GLY A 1 94 ? -7.610 -21.625 -4.972 1.00 86.50 94 GLY A C 1
ATOM 734 O O . GLY A 1 94 ? -8.221 -21.058 -4.071 1.00 86.50 94 GLY A O 1
ATOM 735 N N . HIS A 1 95 ? -6.510 -22.342 -4.738 1.00 87.38 95 HIS A N 1
ATOM 736 C CA . HIS A 1 95 ? -5.947 -22.564 -3.402 1.00 87.38 95 HIS A CA 1
ATOM 737 C C . HIS A 1 95 ? -4.675 -21.739 -3.213 1.00 87.38 95 HIS A C 1
ATOM 739 O O . HIS A 1 95 ? -3.561 -22.251 -3.315 1.00 87.38 95 HIS A O 1
ATOM 745 N N . GLN A 1 96 ? -4.848 -20.442 -2.970 1.00 88.25 96 GLN A N 1
ATOM 746 C CA . GLN A 1 96 ? -3.733 -19.540 -2.691 1.00 88.25 96 GLN A CA 1
ATOM 747 C C . GLN A 1 96 ? -3.335 -19.647 -1.213 1.00 88.25 96 GLN A C 1
ATOM 749 O O . GLN A 1 96 ? -4.198 -19.733 -0.334 1.00 88.25 96 GLN A O 1
ATOM 754 N N . GLY A 1 97 ? -2.032 -19.683 -0.924 1.00 90.12 97 GLY A N 1
ATOM 755 C CA . GLY A 1 97 ? -1.526 -19.823 0.446 1.00 90.12 97 GLY A CA 1
ATOM 756 C C . GLY A 1 97 ? -2.031 -18.700 1.353 1.00 90.12 97 GLY A C 1
ATOM 757 O O . GLY A 1 97 ? -2.051 -17.546 0.936 1.00 90.12 97 GLY A O 1
ATOM 758 N N . GLY A 1 98 ? -2.465 -19.043 2.569 1.00 88.94 98 GLY A N 1
ATOM 759 C CA . GLY A 1 98 ? -3.026 -18.098 3.546 1.00 88.94 98 GLY A CA 1
ATOM 760 C C . GLY A 1 98 ? -4.519 -17.783 3.378 1.00 88.94 98 GLY A C 1
ATOM 761 O O . GLY A 1 98 ? -5.088 -17.115 4.233 1.00 88.94 98 GLY A O 1
ATOM 762 N N . SER A 1 99 ? -5.168 -18.272 2.318 1.00 93.88 99 SER A N 1
ATOM 763 C CA . SER A 1 99 ? -6.617 -18.114 2.135 1.00 93.88 99 SER A CA 1
ATOM 764 C C . SER A 1 99 ? -7.416 -19.216 2.841 1.00 93.88 99 SER A C 1
ATOM 766 O O . SER A 1 99 ? -6.968 -20.364 2.941 1.00 93.88 99 SER A O 1
ATOM 768 N N . ALA A 1 100 ? -8.638 -18.906 3.276 1.00 94.94 100 ALA A N 1
ATOM 769 C CA . ALA A 1 100 ? -9.551 -19.837 3.947 1.00 94.94 100 ALA A CA 1
ATOM 770 C C . ALA A 1 100 ? -10.977 -19.724 3.388 1.00 94.94 100 ALA A C 1
ATOM 772 O O . ALA A 1 100 ? -11.371 -18.666 2.904 1.00 94.94 100 ALA A O 1
ATOM 773 N N . TYR A 1 101 ? -11.751 -20.817 3.424 1.00 94.62 101 TYR A N 1
ATOM 774 C CA . TYR A 1 101 ? -13.179 -20.749 3.094 1.00 94.62 101 TYR A CA 1
ATOM 775 C C . TYR A 1 101 ? -13.924 -20.016 4.211 1.00 94.62 101 TYR A C 1
ATOM 777 O O . TYR A 1 101 ? -13.771 -20.377 5.378 1.00 94.62 101 TYR A O 1
ATOM 785 N N . HIS A 1 102 ? -14.730 -19.017 3.854 1.00 93.00 102 HIS A N 1
ATOM 786 C CA . HIS A 1 102 ? -15.487 -18.211 4.802 1.00 93.00 102 HIS A CA 1
ATOM 787 C C . HIS A 1 102 ? -16.992 -18.385 4.577 1.00 93.00 102 HIS A C 1
ATOM 789 O O . HIS A 1 102 ? -17.534 -17.958 3.558 1.00 93.00 102 HIS A O 1
ATOM 795 N N . GLY A 1 103 ? -17.682 -18.987 5.551 1.00 93.81 103 GLY A N 1
ATOM 796 C CA . GLY A 1 103 ? -19.083 -19.406 5.416 1.00 93.81 103 GLY A CA 1
ATOM 797 C C . GLY A 1 103 ? -20.066 -18.273 5.109 1.00 93.81 103 GLY A C 1
ATOM 798 O O . GLY A 1 103 ? -20.971 -18.475 4.310 1.00 93.81 103 GLY A O 1
ATOM 799 N N . LEU A 1 104 ? -19.853 -17.077 5.674 1.00 91.69 104 LEU A N 1
ATOM 800 C CA . LEU A 1 104 ? -20.705 -15.908 5.406 1.00 91.69 104 LEU A CA 1
ATOM 801 C C . LEU A 1 104 ? -20.645 -15.453 3.939 1.00 91.69 104 LEU A C 1
ATOM 803 O O . LEU A 1 104 ? -21.663 -15.070 3.377 1.00 91.69 104 LEU A O 1
ATOM 807 N N . TYR A 1 105 ? -19.458 -15.499 3.328 1.00 90.38 105 TYR A N 1
ATOM 808 C CA . TYR A 1 105 ? -19.240 -15.018 1.961 1.00 90.38 105 TYR A CA 1
ATOM 809 C C . TYR A 1 105 ? -19.407 -16.127 0.919 1.00 90.38 105 TYR A C 1
ATOM 811 O O . TYR A 1 105 ? -19.400 -15.850 -0.274 1.00 90.38 105 TYR A O 1
ATOM 819 N N . GLY A 1 106 ? -19.522 -17.389 1.350 1.00 94.56 106 GLY A N 1
ATOM 820 C CA . GLY A 1 106 ? -19.630 -18.537 0.448 1.00 94.56 106 GLY A CA 1
ATOM 821 C C . GLY A 1 106 ? -18.400 -18.745 -0.443 1.00 94.56 106 GLY A C 1
ATOM 822 O O . GLY A 1 106 ? -18.482 -19.455 -1.442 1.00 94.56 106 GLY A O 1
ATOM 823 N N . ALA A 1 107 ? -17.267 -18.128 -0.100 1.00 94.19 107 ALA A N 1
ATOM 824 C CA . ALA A 1 107 ? -16.082 -18.060 -0.943 1.00 94.19 107 ALA A CA 1
ATOM 825 C C . ALA A 1 107 ? -14.803 -18.314 -0.139 1.00 94.19 107 ALA A C 1
ATOM 827 O O . ALA A 1 107 ? -14.758 -18.165 1.087 1.00 94.19 107 ALA A O 1
ATOM 828 N N . ARG A 1 108 ? -13.737 -18.703 -0.845 1.00 94.75 108 ARG A N 1
ATOM 829 C CA . ARG A 1 108 ? -12.387 -18.726 -0.281 1.00 94.75 108 ARG A CA 1
ATOM 830 C C . ARG A 1 108 ? -11.795 -17.331 -0.409 1.00 94.75 108 ARG A C 1
ATOM 832 O O . ARG A 1 108 ? -11.749 -16.784 -1.505 1.00 94.75 108 ARG A O 1
ATOM 839 N N . ILE A 1 109 ? -11.354 -16.772 0.710 1.00 95.00 109 ILE A N 1
ATOM 840 C CA . ILE A 1 109 ? -10.918 -15.379 0.790 1.00 95.00 109 ILE A CA 1
ATOM 841 C C . ILE A 1 109 ? -9.604 -15.253 1.564 1.00 95.00 109 ILE A C 1
ATOM 843 O O . ILE A 1 109 ? -9.268 -16.102 2.398 1.00 95.00 109 ILE A O 1
ATOM 847 N N . TYR A 1 110 ? -8.889 -14.160 1.322 1.00 94.25 110 TYR A N 1
ATOM 848 C CA . TYR A 1 110 ? -8.105 -13.503 2.361 1.00 94.25 110 TYR A CA 1
ATOM 849 C C . TYR A 1 110 ? -9.032 -12.609 3.192 1.00 94.25 110 TYR A C 1
ATOM 851 O O . TYR A 1 110 ? -9.961 -12.012 2.654 1.00 94.25 110 TYR A O 1
ATOM 859 N N . SER A 1 111 ? -8.776 -12.515 4.497 1.00 91.44 111 SER A N 1
ATOM 860 C CA . SER A 1 111 ? -9.548 -11.666 5.414 1.00 91.44 111 SER A CA 1
ATOM 861 C C . SER A 1 111 ? -8.620 -10.797 6.275 1.00 91.44 111 SER A C 1
ATOM 863 O O . SER A 1 111 ? -8.568 -10.992 7.492 1.00 91.44 111 SER A O 1
ATOM 865 N N . PRO A 1 112 ? -7.825 -9.888 5.674 1.00 91.06 112 PRO A N 1
ATOM 866 C CA . PRO A 1 112 ? -7.064 -8.904 6.438 1.00 91.06 112 PRO A CA 1
ATOM 867 C C . PRO A 1 112 ? -7.988 -8.024 7.288 1.00 91.06 112 PRO A C 1
ATOM 869 O O . PRO A 1 112 ? -9.129 -7.756 6.912 1.00 91.06 112 PRO A O 1
ATOM 872 N N . LEU A 1 113 ? -7.463 -7.557 8.421 1.00 90.31 113 LEU A N 1
ATOM 873 C CA . LEU A 1 113 ? -8.109 -6.535 9.238 1.00 90.31 113 LEU A CA 1
ATOM 874 C C . LEU A 1 113 ? -7.691 -5.153 8.738 1.00 90.31 113 LEU A C 1
ATOM 876 O O . LEU A 1 113 ? -6.506 -4.907 8.507 1.00 90.31 113 LEU A O 1
ATOM 880 N N . VAL A 1 114 ? -8.659 -4.257 8.596 1.00 88.06 114 VAL A N 1
ATOM 881 C CA . VAL A 1 114 ? -8.462 -2.861 8.210 1.00 88.06 114 VAL A CA 1
ATOM 882 C C . VAL A 1 114 ? -8.970 -1.984 9.345 1.00 88.06 114 VAL A C 1
ATOM 884 O O . VAL A 1 114 ? -10.052 -2.221 9.869 1.00 88.06 114 VAL A O 1
ATOM 887 N N . ALA A 1 115 ? -8.179 -0.980 9.725 1.00 87.75 115 ALA A N 1
ATOM 888 C CA . ALA A 1 115 ? -8.586 0.037 10.685 1.00 87.75 115 ALA A CA 1
ATOM 889 C C . ALA A 1 115 ? -8.872 1.352 9.952 1.00 87.75 115 ALA A C 1
ATOM 891 O O . ALA A 1 115 ? -7.984 1.881 9.275 1.00 87.75 115 ALA A O 1
ATOM 892 N N . THR A 1 116 ? -10.078 1.895 10.099 1.00 84.12 116 THR A N 1
ATOM 893 C CA . THR A 1 116 ? -10.478 3.166 9.482 1.00 84.12 116 THR A CA 1
ATOM 894 C C . THR A 1 116 ? -10.921 4.177 10.533 1.00 84.12 116 THR A C 1
ATOM 896 O O . THR A 1 116 ? -11.664 3.819 11.443 1.00 84.12 116 THR A O 1
ATOM 899 N N . PRO A 1 117 ? -10.488 5.447 10.435 1.00 79.06 117 PRO A N 1
ATOM 900 C CA . PRO A 1 117 ? -11.033 6.499 11.276 1.00 79.06 117 PRO A CA 1
ATOM 901 C C . PRO A 1 117 ? -12.484 6.769 10.888 1.00 79.06 117 PRO A C 1
ATOM 903 O O . PRO A 1 117 ? -12.775 6.973 9.709 1.00 79.06 117 PRO A O 1
ATOM 906 N N . ASN A 1 118 ? -13.368 6.781 11.880 1.00 71.94 118 ASN A N 1
ATOM 907 C CA . ASN A 1 118 ? -14.742 7.213 11.698 1.00 71.94 118 ASN A CA 1
ATOM 908 C C . ASN A 1 118 ? -14.839 8.706 12.040 1.00 71.94 118 ASN A C 1
ATOM 910 O O . ASN A 1 118 ? -14.371 9.139 13.097 1.00 71.94 118 ASN A O 1
ATOM 914 N N . ASP A 1 119 ? -15.395 9.494 11.121 1.00 61.56 119 ASP A N 1
ATOM 915 C CA . ASP A 1 119 ? -15.532 10.948 11.262 1.00 61.56 119 ASP A CA 1
ATOM 916 C C . ASP A 1 119 ? -16.859 11.340 11.947 1.00 61.56 119 ASP A C 1
ATOM 918 O O . ASP A 1 119 ? -17.138 12.532 12.108 1.00 61.56 119 ASP A O 1
ATOM 922 N N . GLU A 1 120 ? -17.682 10.364 12.350 1.00 55.56 120 GLU A N 1
ATOM 923 C CA . GLU A 1 120 ? -18.912 10.620 13.100 1.00 55.56 120 GLU A CA 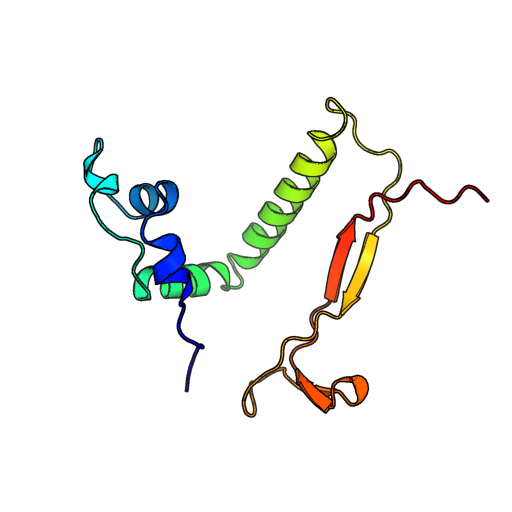1
ATOM 924 C C . GLU A 1 120 ? -18.611 11.248 14.474 1.00 55.56 120 GLU A C 1
ATOM 926 O O . GLU A 1 120 ? -17.697 10.837 15.194 1.00 55.56 120 GLU A O 1
ATOM 931 N N . GLU A 1 121 ? -19.376 12.296 14.811 1.00 51.12 121 GLU A N 1
ATOM 932 C CA . GLU A 1 121 ? -19.318 12.996 16.100 1.00 51.12 121 GLU A CA 1
ATOM 933 C C . GLU A 1 121 ? -19.313 11.983 17.258 1.00 51.12 121 GLU A C 1
ATOM 935 O O . GLU A 1 121 ? -20.075 11.012 17.227 1.00 51.12 121 GLU A O 1
ATOM 940 N N . PRO A 1 122 ? -18.481 12.182 18.297 1.00 47.66 122 PRO A N 1
ATOM 941 C CA . PRO A 1 122 ? -18.457 11.272 19.428 1.00 47.66 122 PRO A CA 1
ATOM 942 C C . PRO A 1 122 ? -19.857 11.221 20.045 1.00 47.66 122 PRO A C 1
ATOM 944 O O . PRO A 1 122 ? -20.380 12.243 20.488 1.00 47.66 122 PRO A O 1
ATOM 947 N N . PHE A 1 123 ? -20.462 10.030 20.077 1.00 45.47 123 PHE A N 1
ATOM 948 C CA . PHE A 1 123 ? -21.694 9.788 20.820 1.00 45.47 123 PHE A CA 1
ATOM 949 C C . PHE A 1 123 ? -21.480 10.244 22.271 1.00 45.47 123 PHE A C 1
ATOM 951 O O . PHE A 1 123 ? -20.757 9.602 23.035 1.00 45.47 123 PHE A O 1
ATOM 958 N N . MET A 1 124 ? -22.068 11.389 22.634 1.00 36.12 124 MET A N 1
ATOM 959 C CA . MET A 1 124 ? -22.162 11.829 24.021 1.00 36.12 124 MET A CA 1
ATOM 960 C C . MET A 1 124 ? -23.168 10.920 24.728 1.00 36.12 124 MET A C 1
ATOM 962 O O . MET A 1 124 ? -24.361 10.979 24.428 1.00 36.12 124 MET A O 1
ATOM 966 N N . TRP A 1 125 ? -22.675 10.089 25.644 1.00 47.16 125 TRP A N 1
ATOM 967 C CA . TRP A 1 125 ? -23.485 9.503 26.711 1.00 47.16 125 TRP A CA 1
ATOM 968 C C . TRP A 1 125 ? -23.431 10.414 27.934 1.00 47.16 125 TRP A C 1
ATOM 970 O O . TRP A 1 125 ? -22.306 10.844 28.285 1.00 47.16 125 TRP A O 1
#

pLDDT: mean 83.82, std 13.53, range [36.12, 95.0]

Secondary structure (DSSP, 8-state):
--PPP-THHHHHTT-HHHHHHT----TTGGGGS----HHHHHHHHHHHTSHHHHHHHHHHHHHHHHHHHHHSSTTPPPS--EEEEEE--EE-SS--TT-EEETTTTEEEE--EEEEEE-SPP---

Sequence (125 aa):
MGWIGLSDTDTLRRDPLWQLACSDTRGMTPLAQDRPSQATLSRLLSCLGRNDNIDAVHEGLLRLVVWRLTSLKNGERPKQLTLDIDGLPIEVHGHQGGSAYHGLYGARIYSPLVATPNDEEPFMW

InterPro domains:
  IPR025668 Transposase DDE domain [PF13701] (2-116)

Radius of gyration: 19.69 Å; Cα contacts (8 Å, |Δi|>4): 113; chains: 1; bounding box: 40×47×50 Å

Solvent-accessible surface area (backbone atoms only — not comparable to full-atom values): 7675 Å² total; per-residue (Å²): 140,69,80,74,71,65,61,59,30,74,72,37,15,77,34,62,66,41,10,48,76,72,43,92,61,73,80,70,64,28,71,80,44,83,16,48,51,54,70,53,52,53,50,48,54,56,51,48,69,32,83,89,34,37,61,59,52,53,51,50,53,52,51,51,52,50,50,51,52,26,60,43,73,91,57,47,66,73,94,71,82,52,68,49,79,43,73,49,81,40,79,52,83,80,90,52,90,89,49,45,77,38,82,93,75,76,40,40,23,38,67,53,78,45,78,42,79,54,88,70,78,80,84,83,126